Protein AF-A0A9D4ZV16-F1 (afdb_monomer_lite)

Secondary structure (DSSP, 8-state):
-HHHHHHTB-SSS---EEEEEEEESS-GGG---HHHHHHHHHHHHGGG-SS---TTTHHHHHHHTT-EEEEEEEE-S--TTS-EEEEEEEEES--BSSGGGB-TTSSEEEEEEEETTEEEEEEETTEEEEEESSS----------TTHHHHHHHHHH-

Sequence (158 aa):
MGRLAVQLVAGGSGVKSVKVTYASARAPDDLDTRLLRAMITKGLIEPISSVFVNLVNADFTAKQRGLRLTEERVILDGSPENPLEFIQIQIANVETRFAGAISDSGEVTVEGRVKDGVPHLTKVGSFEVDVSLEGSIILCRQVDQPGMIGKVGSILGE

Organism: Pisum sativum (NCBI:txid3888)

Foldseek 3Di:
DLLVLLQFFDPDPHFQEKEKEWEWQDDPVPDDCLQVVLVSLQNNVVVVDPDDDDSVCSVVSCVVSNHDYHYHYHHDNDDPVQTTAKMKMWTPPTHGPDPQQAAPVRTRMWMWDADPNFIFTQDRHNDGDGGTPPDDDDDDDDDDDPCPVVVVVVVVVD

InterPro domains:
  IPR029009 Allosteric substrate binding domain superfamily [G3DSA:3.30.1330.90] (1-134)
  IPR029009 Allosteric substrate binding domain superfamily [SSF143548] (1-131)
  IPR045626 D-3-phosphoglycerate dehydrogenase, ASB domain [PF19304] (1-107)

pLDDT: mean 91.98, std 4.89, range [69.06, 98.38]

Radius of gyration: 16.8 Å; chains: 1; bounding box: 33×42×50 Å

Structure (mmCIF, N/CA/C/O backbone):
data_AF-A0A9D4ZV16-F1
#
_entry.id   AF-A0A9D4ZV16-F1
#
loop_
_atom_site.group_PDB
_atom_site.id
_atom_site.type_symbol
_atom_site.label_atom_id
_atom_site.label_alt_id
_atom_site.label_comp_id
_atom_site.label_asym_id
_atom_site.label_entity_id
_atom_site.label_seq_id
_atom_site.pdbx_PDB_ins_code
_atom_site.Cartn_x
_atom_site.Cartn_y
_atom_site.Cartn_z
_atom_site.occupancy
_atom_site.B_iso_or_equiv
_atom_site.auth_seq_id
_atom_site.auth_comp_id
_atom_site.auth_asym_id
_atom_site.auth_atom_id
_atom_site.pdbx_PDB_model_num
ATOM 1 N N . MET A 1 1 ? 4.559 -0.997 3.075 1.00 92.38 1 MET A N 1
ATOM 2 C CA . MET A 1 1 ? 3.286 -0.822 2.337 1.00 92.38 1 MET A CA 1
ATOM 3 C C . MET A 1 1 ? 2.403 -2.070 2.298 1.00 92.38 1 MET A C 1
ATOM 5 O O . MET A 1 1 ? 1.335 -2.006 2.881 1.00 92.38 1 MET A O 1
ATOM 9 N N . GLY A 1 2 ? 2.809 -3.204 1.701 1.00 94.69 2 GLY A N 1
ATOM 10 C CA . GLY A 1 2 ? 1.939 -4.402 1.620 1.00 94.69 2 GLY A CA 1
ATOM 11 C C . GLY A 1 2 ? 1.365 -4.865 2.971 1.00 94.69 2 GLY A C 1
ATOM 12 O O . GLY A 1 2 ? 0.169 -5.108 3.089 1.00 94.69 2 GLY A O 1
ATOM 13 N N . ARG A 1 3 ? 2.198 -4.862 4.022 1.00 94.12 3 ARG A N 1
ATOM 14 C CA . ARG A 1 3 ? 1.775 -5.165 5.401 1.00 94.12 3 ARG A CA 1
ATOM 15 C C . ARG A 1 3 ? 0.721 -4.194 5.940 1.00 94.12 3 ARG A C 1
ATOM 17 O O . ARG A 1 3 ? -0.236 -4.634 6.563 1.00 94.12 3 ARG A O 1
ATOM 24 N N . LEU A 1 4 ? 0.885 -2.898 5.680 1.00 94.19 4 LEU A N 1
ATOM 25 C CA . LEU A 1 4 ? -0.086 -1.877 6.076 1.00 94.19 4 LEU A CA 1
ATOM 26 C C . LEU A 1 4 ? -1.422 -2.105 5.357 1.00 94.19 4 LEU A C 1
ATOM 28 O O . LEU A 1 4 ? -2.460 -2.169 6.005 1.00 94.19 4 LEU A O 1
ATOM 32 N N . ALA A 1 5 ? -1.384 -2.303 4.036 1.00 95.25 5 ALA A N 1
ATOM 33 C CA . ALA A 1 5 ? -2.581 -2.506 3.222 1.00 95.25 5 ALA A CA 1
ATOM 34 C C . ALA A 1 5 ? -3.426 -3.690 3.726 1.00 95.25 5 ALA A C 1
ATOM 36 O O . ALA A 1 5 ? -4.631 -3.553 3.915 1.00 95.25 5 ALA A O 1
ATOM 37 N N . VAL A 1 6 ? -2.799 -4.839 4.018 1.00 94.06 6 VAL A N 1
ATOM 38 C CA . VAL A 1 6 ? -3.529 -6.019 4.517 1.00 94.06 6 VAL A CA 1
ATOM 39 C C . VAL A 1 6 ? -4.020 -5.856 5.961 1.00 94.06 6 VAL A C 1
ATOM 41 O O . VAL A 1 6 ? -5.042 -6.429 6.326 1.00 94.06 6 VAL A O 1
ATOM 44 N N . GLN A 1 7 ? -3.349 -5.056 6.796 1.00 93.00 7 GLN A N 1
ATOM 45 C CA . GLN A 1 7 ? -3.812 -4.781 8.163 1.00 93.00 7 GLN A CA 1
ATOM 46 C C . GLN A 1 7 ? -5.110 -3.962 8.194 1.00 93.00 7 GLN A C 1
ATOM 48 O O . GLN A 1 7 ? -5.913 -4.149 9.114 1.00 93.00 7 GLN A O 1
ATOM 53 N N . LEU A 1 8 ? -5.337 -3.121 7.180 1.00 94.12 8 LEU A N 1
ATOM 54 C CA . LEU A 1 8 ? -6.565 -2.338 7.003 1.00 94.12 8 LEU A CA 1
ATOM 55 C C . LEU A 1 8 ? -7.767 -3.194 6.582 1.00 94.12 8 LEU A C 1
ATOM 57 O O . LEU A 1 8 ? -8.903 -2.740 6.701 1.00 94.12 8 LEU A O 1
ATOM 61 N N . VAL A 1 9 ? -7.543 -4.422 6.114 1.00 93.38 9 VAL A N 1
ATOM 62 C CA . VAL A 1 9 ? -8.600 -5.354 5.706 1.00 93.38 9 VAL A CA 1
ATOM 63 C C . VAL A 1 9 ? -9.175 -6.085 6.925 1.00 93.38 9 VAL A C 1
ATOM 65 O O . VAL A 1 9 ? -8.442 -6.542 7.807 1.00 93.38 9 VAL A O 1
ATOM 68 N N . ALA A 1 10 ? -10.501 -6.198 6.987 1.00 88.25 10 ALA A N 1
ATOM 69 C CA . ALA A 1 10 ? -11.218 -6.982 7.986 1.00 88.25 10 ALA A CA 1
ATOM 70 C C . ALA A 1 10 ? -11.328 -8.462 7.573 1.00 88.25 10 ALA A C 1
ATOM 72 O O . ALA A 1 10 ? -11.238 -8.824 6.399 1.00 88.25 10 ALA A O 1
ATOM 73 N N . GLY A 1 11 ? -11.463 -9.342 8.569 1.00 69.06 11 GLY A N 1
ATOM 74 C CA . GLY A 1 11 ? -11.505 -10.792 8.375 1.00 69.06 11 GLY A CA 1
ATOM 75 C C . GLY A 1 11 ? -12.836 -11.250 7.783 1.00 69.06 11 GLY A C 1
ATOM 76 O O . GLY A 1 11 ? -13.730 -11.612 8.534 1.00 69.06 11 GLY A O 1
ATOM 77 N N . GLY A 1 12 ? -12.945 -11.230 6.454 1.00 73.06 12 GLY A N 1
ATOM 78 C CA . GLY A 1 12 ? -14.084 -11.752 5.688 1.00 73.06 12 GLY A CA 1
ATOM 79 C C . GLY A 1 12 ? -13.648 -12.803 4.659 1.00 73.06 12 GLY A C 1
ATOM 80 O O . GLY A 1 12 ? -12.916 -13.738 4.979 1.00 73.06 12 GLY A O 1
ATOM 81 N N . SER A 1 13 ? -14.026 -12.616 3.390 1.00 71.25 13 SER A N 1
ATOM 82 C CA . SER A 1 13 ? -13.671 -13.478 2.238 1.00 71.25 13 SER A CA 1
ATOM 83 C C . SER A 1 13 ? -12.166 -13.583 1.928 1.00 71.25 13 SER A C 1
ATOM 85 O O . SER A 1 13 ? -11.752 -14.347 1.047 1.00 71.25 13 SER A O 1
ATOM 87 N N . GLY A 1 14 ? -11.341 -12.823 2.651 1.00 80.69 14 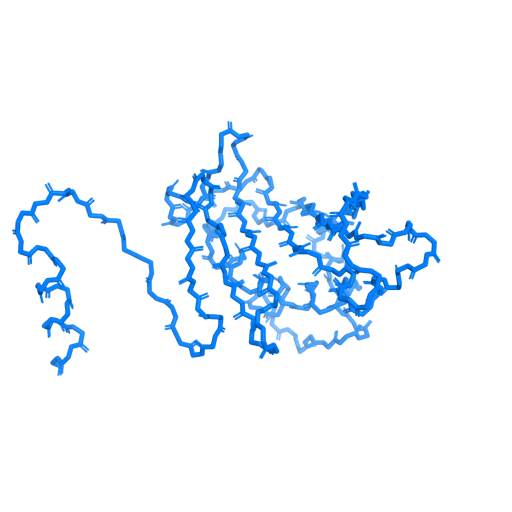GLY A N 1
ATOM 88 C CA . GLY A 1 14 ? -9.907 -12.702 2.439 1.00 80.69 14 GLY A CA 1
ATOM 89 C C . GLY A 1 14 ? -9.556 -11.854 1.216 1.00 80.69 14 GLY A C 1
ATOM 90 O O . GLY A 1 14 ? -10.398 -11.506 0.392 1.00 80.69 14 GLY A O 1
ATOM 91 N N . VAL A 1 15 ? -8.272 -11.524 1.090 1.00 90.75 15 VAL A N 1
ATOM 92 C CA . VAL A 1 15 ? -7.757 -10.729 -0.028 1.00 90.75 15 VAL A CA 1
ATOM 93 C C . VAL A 1 15 ? -7.653 -11.597 -1.283 1.00 90.75 15 VAL A C 1
ATOM 95 O O . VAL A 1 15 ? -6.903 -12.574 -1.302 1.00 90.75 15 VAL A O 1
ATOM 98 N N . LYS A 1 16 ? -8.392 -11.238 -2.340 1.00 92.00 16 LYS A N 1
ATOM 99 C CA . LYS A 1 16 ? -8.402 -11.969 -3.623 1.00 92.00 16 LYS A CA 1
ATOM 100 C C . LYS A 1 16 ? -7.785 -11.194 -4.777 1.00 92.00 16 LYS A C 1
ATOM 102 O O . LYS A 1 16 ? -7.111 -11.797 -5.606 1.00 92.00 16 LYS A O 1
ATOM 107 N N . SER A 1 17 ? -7.993 -9.882 -4.825 1.00 94.44 17 SER A N 1
ATOM 108 C CA . SER A 1 17 ? -7.496 -9.027 -5.901 1.00 94.44 17 SER A CA 1
ATOM 109 C C . SER A 1 17 ? -6.717 -7.861 -5.320 1.00 94.44 17 SER A C 1
ATOM 111 O O . SER A 1 17 ? -7.248 -7.107 -4.505 1.00 94.44 17 SER A O 1
ATOM 113 N N . VAL A 1 18 ? -5.465 -7.731 -5.749 1.00 97.19 18 VAL A N 1
ATOM 114 C CA . VAL A 1 18 ? -4.605 -6.598 -5.416 1.00 97.19 18 VAL A CA 1
ATOM 115 C C . VAL A 1 18 ? -4.075 -6.004 -6.710 1.00 97.19 18 VAL A C 1
ATOM 117 O O . VAL A 1 18 ? -3.502 -6.725 -7.532 1.00 97.19 18 VAL A O 1
ATOM 120 N N . LYS A 1 19 ? -4.247 -4.696 -6.880 1.00 98.12 19 LYS A N 1
ATOM 121 C CA . LYS A 1 19 ? -3.586 -3.928 -7.931 1.00 98.12 19 LYS A CA 1
ATOM 122 C C . LYS A 1 19 ? -2.441 -3.136 -7.314 1.00 98.12 19 LYS A C 1
ATOM 124 O O . LYS A 1 19 ? -2.610 -2.514 -6.266 1.00 98.12 19 LYS A O 1
ATOM 129 N N . VAL A 1 20 ? -1.280 -3.192 -7.950 1.00 98.19 20 VAL A N 1
ATOM 130 C CA . VAL A 1 20 ? -0.117 -2.386 -7.593 1.00 98.19 20 VAL A CA 1
ATOM 131 C C . VAL A 1 20 ? 0.189 -1.462 -8.756 1.00 98.19 20 VAL A C 1
ATOM 133 O O . VAL A 1 20 ? 0.473 -1.938 -9.852 1.00 98.19 20 VAL A O 1
ATOM 136 N N . THR A 1 21 ? 0.148 -0.160 -8.512 1.00 97.69 21 THR A N 1
ATOM 137 C CA . THR A 1 21 ? 0.487 0.853 -9.507 1.00 97.69 21 THR A CA 1
ATOM 138 C C . THR A 1 21 ? 1.853 1.437 -9.173 1.00 97.69 21 THR A C 1
ATOM 140 O O . THR A 1 21 ? 2.081 1.894 -8.053 1.00 97.69 21 THR A O 1
ATOM 143 N N . TYR A 1 22 ? 2.762 1.411 -10.141 1.00 97.06 22 TYR A N 1
ATOM 144 C CA . TYR A 1 22 ? 4.068 2.058 -10.076 1.00 97.06 22 TYR A CA 1
ATOM 145 C C . TYR A 1 22 ? 4.021 3.302 -10.952 1.00 97.06 22 TYR A C 1
ATOM 147 O O . TYR A 1 22 ? 3.902 3.185 -12.174 1.00 97.06 22 TYR A O 1
ATOM 155 N N . ALA A 1 23 ? 4.102 4.476 -10.340 1.00 96.06 23 ALA A N 1
ATOM 156 C CA . ALA A 1 23 ? 4.191 5.727 -11.072 1.00 96.06 23 ALA A CA 1
ATOM 157 C C . ALA A 1 23 ? 5.653 6.142 -11.191 1.00 96.06 23 ALA A C 1
ATOM 159 O O . ALA A 1 23 ? 6.369 6.202 -10.186 1.00 96.06 23 ALA A O 1
ATOM 160 N N . SER A 1 24 ? 6.113 6.364 -12.419 1.00 95.44 24 SER A N 1
ATOM 161 C CA . SER A 1 24 ? 7.532 6.548 -12.682 1.00 95.44 24 SER A CA 1
ATOM 162 C C . SER A 1 24 ? 7.833 7.468 -13.858 1.00 95.44 24 SER A C 1
ATOM 164 O O . SER A 1 24 ? 7.114 7.468 -14.848 1.00 95.44 24 SER A O 1
ATOM 166 N N . ALA A 1 25 ? 8.955 8.182 -13.781 1.00 93.75 25 ALA A N 1
ATOM 167 C CA . ALA A 1 25 ? 9.546 8.925 -14.891 1.00 93.75 25 ALA A CA 1
ATOM 168 C C . ALA A 1 25 ? 10.224 8.037 -15.951 1.00 93.75 25 ALA A C 1
ATOM 170 O O . ALA A 1 25 ? 10.638 8.528 -17.001 1.00 93.75 25 ALA A O 1
ATOM 171 N N . ARG A 1 26 ? 10.373 6.729 -15.694 1.00 91.44 26 ARG A N 1
ATOM 172 C CA . ARG A 1 26 ? 10.921 5.769 -16.661 1.00 91.44 26 ARG A CA 1
ATOM 173 C C . ARG A 1 26 ? 9.822 5.037 -17.411 1.00 91.44 26 ARG A C 1
ATOM 175 O O . ARG A 1 26 ? 8.755 4.743 -16.873 1.00 91.44 26 ARG A O 1
ATOM 182 N N . ALA A 1 27 ? 10.132 4.684 -18.655 1.00 86.06 27 ALA A N 1
ATOM 183 C CA . ALA A 1 27 ? 9.286 3.806 -19.443 1.00 86.06 27 ALA A CA 1
ATOM 184 C C . ALA A 1 27 ? 9.166 2.415 -18.776 1.00 86.06 27 ALA A C 1
ATOM 186 O O . ALA A 1 27 ? 10.102 1.975 -18.104 1.00 86.06 27 ALA A O 1
ATOM 187 N N . PRO A 1 28 ? 8.055 1.686 -18.995 1.00 83.12 28 PRO A N 1
ATOM 188 C CA . PRO A 1 28 ? 7.823 0.358 -18.423 1.00 83.12 28 PRO A CA 1
ATOM 189 C C . PRO A 1 28 ? 8.964 -0.647 -18.620 1.00 83.12 28 PRO A C 1
ATOM 191 O O . PRO A 1 28 ? 9.211 -1.452 -17.725 1.00 83.12 28 PRO A O 1
ATOM 194 N N . ASP A 1 29 ? 9.655 -0.587 -19.761 1.00 85.62 29 ASP A N 1
ATOM 195 C CA . ASP A 1 29 ? 10.743 -1.509 -20.110 1.00 85.62 29 ASP A CA 1
ATOM 196 C C . ASP A 1 29 ? 12.088 -1.145 -19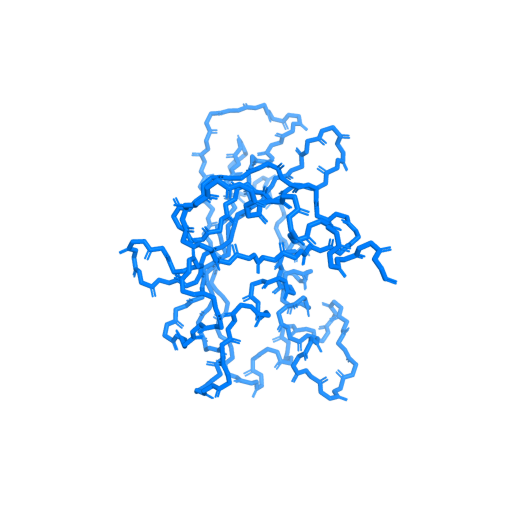.451 1.00 85.62 29 ASP A C 1
ATOM 198 O O . ASP A 1 29 ? 13.003 -1.965 -19.431 1.00 85.62 29 ASP A O 1
ATOM 202 N N . ASP A 1 30 ? 12.202 0.057 -18.876 1.00 86.75 30 ASP A N 1
ATOM 203 C CA . ASP A 1 30 ? 13.416 0.590 -18.232 1.00 86.75 30 ASP A CA 1
ATOM 204 C C . ASP A 1 30 ? 13.310 0.633 -16.689 1.00 86.75 30 ASP A C 1
ATOM 206 O O . ASP A 1 30 ? 14.197 1.117 -15.978 1.00 86.75 30 ASP A O 1
ATOM 210 N N . LEU A 1 31 ? 12.212 0.103 -16.135 1.00 86.44 31 LEU A N 1
ATOM 211 C CA . LEU A 1 31 ? 11.988 -0.001 -14.694 1.00 86.44 31 LEU A CA 1
ATOM 212 C C . LEU A 1 31 ? 11.766 -1.457 -14.271 1.00 86.44 31 LEU A C 1
ATOM 214 O O . LEU A 1 31 ? 10.660 -2.003 -14.355 1.00 86.44 31 LEU A O 1
ATOM 218 N N . ASP A 1 32 ? 12.812 -2.078 -13.724 1.00 90.88 32 ASP A N 1
ATOM 219 C CA . ASP A 1 32 ? 12.688 -3.406 -13.128 1.00 90.88 32 ASP A CA 1
ATOM 220 C C . ASP A 1 32 ? 11.903 -3.350 -11.809 1.00 90.88 32 ASP A C 1
ATOM 222 O O . ASP A 1 32 ? 12.388 -2.934 -10.757 1.00 90.88 32 ASP A O 1
ATOM 226 N N . THR A 1 33 ? 10.660 -3.816 -11.876 1.00 92.62 33 THR A N 1
ATOM 227 C CA . THR A 1 33 ? 9.699 -3.829 -10.763 1.00 92.62 33 THR A CA 1
ATOM 228 C C . THR A 1 33 ? 9.651 -5.176 -10.041 1.00 92.62 33 THR A C 1
ATOM 230 O O . THR A 1 33 ? 8.950 -5.304 -9.038 1.00 92.62 33 THR A O 1
ATOM 233 N N . ARG A 1 34 ? 10.425 -6.186 -10.471 1.00 92.25 34 ARG A N 1
ATOM 234 C CA . ARG A 1 34 ? 10.335 -7.560 -9.937 1.00 92.25 34 ARG A CA 1
ATOM 235 C C . ARG A 1 34 ? 10.618 -7.633 -8.440 1.00 92.25 34 ARG A C 1
ATOM 237 O O . ARG A 1 34 ? 9.901 -8.318 -7.711 1.00 92.25 34 ARG A O 1
ATOM 244 N N . LEU A 1 35 ? 11.630 -6.904 -7.966 1.00 93.19 35 LEU A N 1
ATOM 245 C CA . LEU A 1 35 ? 11.951 -6.858 -6.538 1.00 93.19 35 LEU A CA 1
ATOM 246 C C . LEU A 1 35 ? 10.857 -6.137 -5.738 1.00 93.19 35 LEU A C 1
ATOM 248 O O . LEU A 1 35 ? 10.466 -6.610 -4.670 1.00 93.19 35 LEU A O 1
ATOM 252 N N . LEU A 1 36 ? 10.315 -5.036 -6.271 1.00 94.12 36 LEU A N 1
ATOM 253 C CA . LEU A 1 36 ? 9.210 -4.304 -5.645 1.00 94.12 36 LEU A CA 1
ATOM 254 C C . LEU A 1 36 ? 7.966 -5.192 -5.528 1.00 94.12 36 LEU A C 1
ATOM 256 O O . LEU A 1 36 ? 7.373 -5.286 -4.453 1.00 94.12 36 LEU A O 1
ATOM 260 N N . ARG A 1 37 ? 7.615 -5.904 -6.604 1.00 94.69 37 ARG A N 1
ATOM 261 C CA . ARG A 1 37 ? 6.531 -6.891 -6.639 1.00 94.69 37 ARG A CA 1
ATOM 262 C C . ARG A 1 37 ? 6.719 -7.969 -5.572 1.00 94.69 37 ARG A C 1
ATOM 264 O O . ARG A 1 37 ? 5.790 -8.230 -4.805 1.00 94.69 37 ARG A O 1
ATOM 271 N N . ALA A 1 38 ? 7.910 -8.564 -5.480 1.00 94.62 38 ALA A N 1
ATOM 272 C CA . ALA A 1 38 ? 8.205 -9.611 -4.500 1.00 94.62 38 ALA A CA 1
ATOM 273 C C . ALA A 1 38 ? 8.096 -9.099 -3.051 1.00 94.62 38 ALA A C 1
ATOM 275 O O . ALA A 1 38 ? 7.492 -9.757 -2.201 1.00 94.62 38 ALA A O 1
ATOM 276 N N . MET A 1 39 ? 8.615 -7.898 -2.771 1.00 95.62 39 MET A N 1
ATOM 277 C CA . MET A 1 39 ? 8.545 -7.265 -1.448 1.00 95.62 39 MET A CA 1
ATOM 278 C C . MET A 1 39 ? 7.106 -6.916 -1.045 1.00 95.62 39 MET A C 1
ATOM 280 O O . MET A 1 39 ? 6.702 -7.162 0.095 1.00 95.62 39 MET A O 1
ATOM 284 N N . ILE A 1 40 ? 6.312 -6.376 -1.976 1.00 96.75 40 ILE A N 1
ATOM 285 C CA . ILE A 1 40 ? 4.894 -6.073 -1.744 1.00 96.75 40 ILE A CA 1
ATOM 286 C C . ILE A 1 40 ? 4.119 -7.362 -1.482 1.00 96.75 40 ILE A C 1
ATOM 288 O O . ILE A 1 40 ? 3.394 -7.443 -0.490 1.00 96.75 40 ILE A O 1
ATOM 292 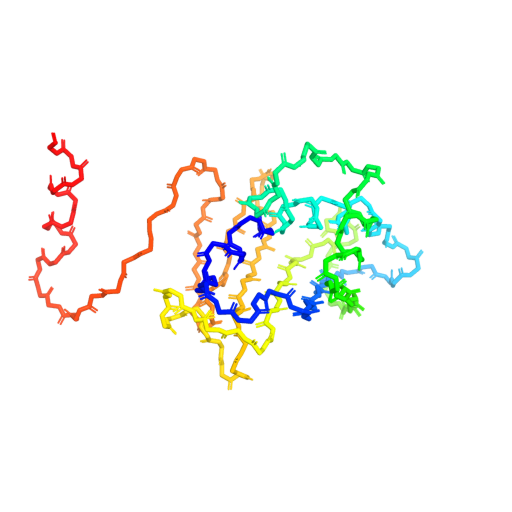N N . THR A 1 41 ? 4.330 -8.388 -2.308 1.00 96.25 41 THR A N 1
ATOM 293 C CA . THR A 1 41 ? 3.668 -9.690 -2.165 1.00 96.25 41 THR A CA 1
ATOM 294 C C . THR A 1 41 ? 4.025 -10.351 -0.838 1.00 96.25 41 THR A C 1
ATOM 296 O O . THR A 1 41 ? 3.127 -10.778 -0.113 1.00 96.25 41 THR A O 1
ATOM 299 N N . LYS A 1 42 ? 5.308 -10.356 -0.446 1.00 96.38 42 LYS A N 1
ATOM 300 C CA . LYS A 1 42 ? 5.728 -10.812 0.888 1.00 96.38 42 LYS A CA 1
ATOM 301 C C . LYS A 1 42 ? 4.977 -10.055 1.981 1.00 96.38 42 LYS A C 1
ATOM 303 O O . LYS A 1 42 ? 4.398 -10.687 2.856 1.00 96.38 42 LYS A O 1
ATOM 308 N N . GLY A 1 43 ? 4.942 -8.723 1.910 1.00 95.56 43 GLY A N 1
ATOM 309 C CA . GLY A 1 43 ? 4.267 -7.890 2.906 1.00 95.56 43 GLY A CA 1
ATOM 310 C C . GLY A 1 43 ? 2.759 -8.139 3.013 1.00 95.56 43 GLY A C 1
ATOM 311 O O . GLY A 1 43 ? 2.213 -8.020 4.104 1.00 95.56 43 GLY A O 1
ATOM 312 N N . LEU A 1 44 ? 2.091 -8.494 1.913 1.00 95.31 44 LEU A N 1
ATOM 313 C CA . LEU A 1 44 ? 0.666 -8.842 1.902 1.00 95.31 44 LEU A CA 1
ATOM 314 C C . LEU A 1 44 ? 0.400 -10.225 2.514 1.00 95.31 44 LEU A C 1
ATOM 316 O O . LEU A 1 44 ? -0.598 -10.408 3.207 1.00 95.31 44 LEU A O 1
ATOM 320 N N . ILE A 1 45 ? 1.272 -11.202 2.247 1.00 94.00 45 ILE A N 1
ATOM 321 C CA . ILE A 1 45 ? 1.041 -12.610 2.602 1.00 94.00 45 ILE A CA 1
ATOM 322 C C . ILE A 1 45 ? 1.592 -12.973 3.981 1.00 94.00 45 ILE A C 1
ATOM 324 O O . ILE A 1 45 ? 0.944 -13.719 4.710 1.00 94.00 45 ILE A O 1
ATOM 328 N N . GLU A 1 46 ? 2.764 -12.463 4.355 1.00 94.38 46 GLU A N 1
ATOM 329 C CA . GLU A 1 46 ? 3.441 -12.799 5.613 1.00 94.38 46 GLU A CA 1
ATOM 330 C C . GLU A 1 46 ? 2.551 -12.600 6.856 1.00 94.38 46 GLU A C 1
ATOM 332 O O . GLU A 1 46 ? 2.458 -13.539 7.644 1.00 94.38 46 GLU A O 1
ATOM 337 N N . PRO A 1 47 ? 1.805 -11.484 7.025 1.00 90.62 47 PRO A N 1
ATOM 338 C CA . PRO A 1 47 ? 0.982 -11.265 8.221 1.00 90.62 47 PRO A CA 1
ATOM 339 C C . PRO A 1 47 ? -0.209 -12.219 8.356 1.00 90.62 47 PRO A C 1
ATOM 341 O O . PRO A 1 47 ? -0.785 -12.336 9.433 1.00 90.62 47 PRO A O 1
ATOM 344 N N . ILE A 1 48 ? -0.610 -12.858 7.257 1.00 86.31 48 ILE A N 1
ATOM 345 C CA . ILE A 1 48 ? -1.755 -13.772 7.204 1.00 86.31 48 ILE A CA 1
ATOM 346 C C . ILE A 1 48 ? -1.314 -15.226 7.002 1.00 86.31 48 ILE A C 1
ATOM 348 O O . ILE A 1 48 ? -2.159 -16.111 6.840 1.00 86.31 48 ILE A O 1
ATOM 352 N N . SER A 1 49 ? -0.004 -15.490 6.972 1.00 87.56 49 SER A N 1
ATOM 353 C CA . SER A 1 49 ? 0.571 -16.807 6.716 1.00 87.56 49 SER A CA 1
ATOM 354 C C . SER A 1 49 ? 1.045 -17.493 7.992 1.00 87.56 49 SER A C 1
ATOM 356 O O . SER A 1 49 ? 1.700 -16.886 8.827 1.00 87.56 49 SER A O 1
ATOM 358 N N . SER A 1 50 ? 0.749 -18.789 8.115 1.00 87.19 50 SER A N 1
ATOM 359 C CA . SER A 1 50 ? 1.314 -19.669 9.147 1.00 87.19 50 SER A CA 1
ATOM 360 C C . SER A 1 50 ? 2.677 -20.248 8.753 1.00 87.19 50 SER A C 1
ATOM 362 O O . SER A 1 50 ? 3.389 -20.785 9.595 1.00 87.19 50 SER A O 1
ATOM 364 N N . VAL A 1 51 ? 3.039 -20.156 7.472 1.00 89.69 51 VAL A N 1
ATOM 365 C CA . VAL A 1 51 ? 4.331 -20.593 6.932 1.00 89.69 51 VAL A CA 1
ATOM 366 C C . VAL A 1 51 ? 5.234 -19.379 6.774 1.00 89.69 51 VAL A C 1
ATOM 368 O O . VAL A 1 51 ? 4.759 -18.302 6.405 1.00 89.69 51 VAL A O 1
ATOM 371 N N . PHE A 1 52 ? 6.534 -19.569 6.992 1.00 92.62 52 PHE A N 1
ATOM 372 C CA . PHE A 1 52 ? 7.540 -18.545 6.740 1.00 92.62 52 PHE A CA 1
ATOM 373 C C . PHE A 1 52 ? 7.553 -18.117 5.262 1.00 92.62 52 PHE A C 1
ATOM 375 O O . PHE A 1 52 ? 7.746 -18.938 4.359 1.00 92.62 52 PHE A O 1
ATOM 382 N N . VAL A 1 53 ? 7.358 -16.819 5.022 1.00 94.62 53 VAL A N 1
ATOM 383 C CA . VAL A 1 53 ? 7.314 -16.226 3.681 1.00 94.62 53 VAL A CA 1
ATOM 384 C C . VAL A 1 53 ? 8.609 -15.464 3.415 1.00 94.62 53 VAL A C 1
ATOM 386 O O . VAL A 1 53 ? 9.032 -14.628 4.206 1.00 94.62 53 VAL A O 1
ATOM 389 N N . ASN A 1 54 ? 9.227 -15.716 2.269 1.00 94.00 54 ASN A N 1
ATOM 390 C CA . ASN A 1 54 ? 10.412 -15.033 1.765 1.00 94.00 54 ASN A CA 1
ATOM 391 C C . ASN A 1 54 ? 10.185 -14.573 0.314 1.00 94.00 54 ASN A C 1
ATOM 393 O O . ASN A 1 54 ? 9.136 -14.822 -0.275 1.00 94.00 54 ASN A O 1
ATOM 397 N N . LEU A 1 55 ? 11.169 -13.894 -0.279 1.00 94.06 55 LEU A N 1
ATOM 398 C CA . LEU A 1 55 ? 11.037 -13.332 -1.632 1.00 94.06 55 LEU A CA 1
ATOM 399 C C . LEU A 1 55 ? 10.909 -14.390 -2.736 1.00 94.06 55 LEU A C 1
ATOM 401 O O . LEU A 1 55 ? 10.416 -14.079 -3.813 1.00 94.06 55 LEU A O 1
ATOM 405 N N . VAL A 1 56 ? 11.325 -15.630 -2.469 1.00 92.31 56 VAL A N 1
ATOM 406 C CA . VAL A 1 56 ? 11.271 -16.737 -3.432 1.00 92.31 56 VAL A CA 1
ATOM 407 C C . VAL A 1 56 ? 9.898 -17.410 -3.409 1.00 92.31 56 VAL A C 1
ATOM 409 O O . VAL A 1 56 ? 9.335 -17.704 -4.461 1.00 92.31 56 VAL A O 1
ATOM 412 N N . ASN A 1 57 ? 9.331 -17.644 -2.220 1.00 93.25 57 ASN A N 1
ATOM 413 C CA . ASN A 1 57 ? 8.061 -18.358 -2.068 1.00 93.25 57 ASN A CA 1
ATOM 414 C C . ASN A 1 57 ? 6.828 -17.440 -1.946 1.00 93.25 57 ASN A C 1
ATOM 416 O O . ASN A 1 57 ? 5.710 -17.960 -1.958 1.00 93.25 57 ASN A O 1
ATOM 420 N N . ALA A 1 58 ? 6.990 -16.114 -1.846 1.00 93.12 58 ALA A N 1
ATOM 421 C CA . ALA A 1 58 ? 5.878 -15.172 -1.682 1.00 93.12 58 ALA A CA 1
ATOM 422 C C . ALA A 1 58 ? 4.835 -15.294 -2.801 1.00 93.12 58 ALA A C 1
ATOM 424 O O . ALA A 1 58 ? 3.656 -15.504 -2.515 1.00 93.12 58 ALA A O 1
ATOM 425 N N . ASP A 1 59 ? 5.266 -15.247 -4.064 1.00 92.31 59 ASP A N 1
ATOM 426 C CA . ASP A 1 59 ? 4.373 -15.343 -5.227 1.00 92.31 59 ASP A CA 1
ATOM 427 C C . ASP A 1 59 ? 3.654 -16.695 -5.294 1.00 92.31 59 ASP A C 1
ATOM 429 O O . ASP A 1 59 ? 2.462 -16.767 -5.603 1.00 92.31 59 ASP A O 1
ATOM 433 N N . PHE A 1 60 ? 4.361 -17.779 -4.975 1.00 92.56 60 PHE A N 1
ATOM 434 C CA . PHE A 1 60 ? 3.774 -19.115 -4.925 1.00 92.56 60 PHE A CA 1
ATOM 435 C C . PHE A 1 60 ? 2.716 -19.220 -3.817 1.00 92.56 60 PHE A C 1
ATOM 437 O O . PHE A 1 60 ?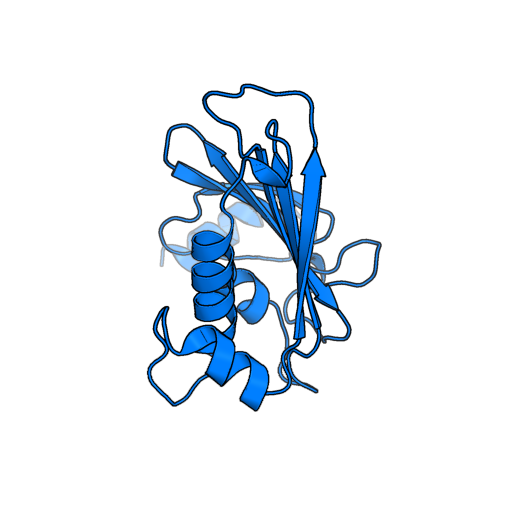 1.600 -19.681 -4.061 1.00 92.56 60 PHE A O 1
ATOM 444 N N . THR A 1 61 ? 3.032 -18.718 -2.623 1.00 93.31 61 THR A N 1
ATOM 445 C CA . THR A 1 61 ? 2.128 -18.726 -1.463 1.00 93.31 61 THR A CA 1
ATOM 446 C C . THR A 1 61 ? 0.897 -17.849 -1.709 1.00 93.31 61 THR A C 1
ATOM 448 O O . THR A 1 61 ? -0.219 -18.233 -1.357 1.00 93.31 61 THR A O 1
ATOM 451 N N . ALA A 1 62 ? 1.073 -16.698 -2.367 1.00 92.69 62 ALA A N 1
ATOM 452 C CA . ALA A 1 62 ? -0.022 -15.827 -2.787 1.00 92.69 62 ALA A CA 1
ATOM 453 C C . ALA A 1 62 ? -0.985 -16.557 -3.735 1.00 92.69 62 ALA A C 1
ATOM 455 O O . ALA A 1 62 ? -2.195 -16.587 -3.492 1.00 92.69 62 ALA A O 1
ATOM 456 N N . LYS A 1 63 ? -0.446 -17.225 -4.764 1.00 92.31 63 LYS A N 1
ATOM 457 C CA . LYS A 1 63 ? -1.233 -18.008 -5.729 1.00 92.31 63 LYS A CA 1
ATOM 458 C C . LYS A 1 63 ? -1.987 -19.160 -5.065 1.00 92.31 63 LYS A C 1
ATOM 460 O O . LYS A 1 63 ? -3.171 -19.331 -5.345 1.00 92.31 63 LYS A O 1
ATOM 465 N N . GLN A 1 64 ? -1.356 -19.901 -4.150 1.00 91.75 64 GLN A N 1
ATOM 466 C CA . GLN A 1 64 ? -2.021 -20.978 -3.399 1.00 91.75 64 GLN A CA 1
ATOM 467 C C . GLN A 1 64 ? -3.219 -20.486 -2.574 1.00 91.75 64 GLN A C 1
ATOM 469 O O . GLN A 1 64 ? -4.176 -21.226 -2.368 1.00 91.75 64 GLN A O 1
ATOM 474 N N . ARG A 1 65 ? -3.195 -19.225 -2.132 1.00 88.62 65 ARG A N 1
ATOM 475 C CA . ARG A 1 65 ? -4.293 -18.586 -1.383 1.00 88.62 65 ARG A CA 1
ATOM 476 C C . ARG A 1 65 ? -5.354 -17.945 -2.284 1.00 88.62 65 ARG A C 1
ATOM 478 O O . ARG A 1 65 ? -6.335 -17.376 -1.793 1.00 88.62 65 ARG A O 1
ATOM 485 N N . GLY A 1 66 ? -5.175 -18.047 -3.600 1.00 90.44 66 GLY A N 1
ATOM 486 C CA . GLY A 1 66 ? -6.042 -17.429 -4.593 1.00 90.44 66 GLY A CA 1
ATOM 487 C C . GLY A 1 66 ? -5.905 -15.907 -4.654 1.00 90.44 66 GLY A C 1
ATOM 488 O O . GLY A 1 66 ? -6.848 -15.252 -5.092 1.00 90.44 66 GLY A O 1
ATOM 489 N N . LEU A 1 67 ? -4.776 -15.344 -4.204 1.00 92.94 67 LEU A N 1
ATOM 490 C CA . LEU A 1 67 ? -4.476 -13.926 -4.385 1.00 92.94 67 LEU A CA 1
ATOM 491 C C . LEU A 1 67 ? -3.966 -13.700 -5.810 1.00 92.94 67 LEU A C 1
ATOM 493 O O . LEU A 1 67 ? -2.964 -14.281 -6.235 1.00 92.94 67 LEU A O 1
ATOM 497 N N . ARG A 1 68 ? -4.654 -12.826 -6.542 1.00 94.44 68 ARG A N 1
ATOM 498 C CA . ARG A 1 68 ? -4.238 -12.325 -7.848 1.00 94.44 68 ARG A CA 1
ATOM 499 C C . ARG A 1 68 ? -3.646 -10.932 -7.677 1.00 94.44 68 ARG A C 1
ATOM 501 O O . ARG A 1 68 ? -4.353 -10.002 -7.297 1.00 94.44 68 ARG A O 1
ATOM 508 N N . LEU A 1 69 ? -2.356 -10.811 -7.976 1.00 95.81 69 LEU A N 1
ATOM 509 C CA . LEU A 1 69 ? -1.645 -9.538 -7.990 1.00 95.81 69 LEU A CA 1
ATOM 510 C C . LEU A 1 69 ? -1.472 -9.060 -9.434 1.00 95.81 69 LEU A C 1
ATOM 512 O O . LEU A 1 69 ? -0.845 -9.753 -10.243 1.00 95.81 69 LEU A O 1
ATOM 516 N N . THR A 1 70 ? -2.031 -7.891 -9.728 1.00 96.75 70 THR A N 1
ATOM 517 C CA . THR A 1 70 ? -1.930 -7.212 -11.026 1.00 96.75 70 THR A CA 1
ATOM 518 C C . THR A 1 70 ? -1.041 -5.988 -10.871 1.00 96.75 70 THR A C 1
ATOM 520 O O . THR A 1 70 ? -1.134 -5.288 -9.866 1.00 96.75 70 THR A O 1
ATOM 523 N N . GLU A 1 71 ? -0.182 -5.738 -11.853 1.00 95.75 71 GLU A N 1
ATOM 524 C CA . GLU A 1 71 ? 0.701 -4.574 -11.870 1.00 95.75 71 GLU A CA 1
ATOM 525 C C . GLU A 1 71 ? 0.260 -3.605 -12.961 1.00 95.75 71 GLU A C 1
ATOM 527 O O . GLU A 1 71 ? -0.082 -4.015 -14.071 1.00 95.75 71 GLU A O 1
ATOM 532 N N . GLU A 1 72 ? 0.307 -2.324 -12.639 1.00 95.56 72 GLU A N 1
ATOM 533 C CA . GLU A 1 72 ? 0.076 -1.209 -13.542 1.00 95.56 72 GLU A CA 1
ATOM 534 C C . GLU A 1 72 ? 1.302 -0.295 -13.475 1.00 95.56 72 GLU A C 1
ATOM 536 O O . GLU A 1 72 ? 1.841 -0.038 -12.399 1.00 95.56 72 GLU A O 1
ATOM 541 N N . ARG A 1 73 ? 1.780 0.170 -14.628 1.00 94.81 73 ARG A N 1
ATOM 542 C CA . ARG A 1 73 ? 2.905 1.106 -14.712 1.00 94.81 73 ARG A CA 1
ATOM 543 C C . ARG A 1 73 ? 2.403 2.371 -15.380 1.00 94.81 73 ARG A C 1
ATOM 545 O O . ARG A 1 73 ? 1.875 2.303 -16.487 1.00 94.81 73 ARG A O 1
ATOM 552 N N . VAL A 1 74 ? 2.555 3.494 -14.694 1.00 94.94 74 VAL A N 1
ATOM 553 C CA . VAL A 1 74 ? 2.118 4.812 -15.155 1.00 94.94 74 VAL A CA 1
ATOM 554 C C . VAL A 1 74 ? 3.356 5.663 -15.368 1.00 94.94 74 VAL A C 1
ATOM 556 O O . VAL A 1 74 ? 4.178 5.792 -14.463 1.00 94.94 74 VAL A O 1
ATOM 559 N N . ILE A 1 75 ? 3.488 6.223 -16.568 1.00 93.75 75 ILE A N 1
ATOM 560 C CA . ILE A 1 75 ? 4.573 7.149 -16.889 1.00 93.75 75 ILE A CA 1
ATOM 561 C C . ILE A 1 75 ? 4.149 8.546 -16.437 1.00 93.75 75 ILE A C 1
ATOM 563 O O . ILE A 1 75 ? 3.053 8.991 -16.779 1.00 93.75 75 ILE A O 1
ATOM 567 N N . LEU A 1 76 ? 5.009 9.217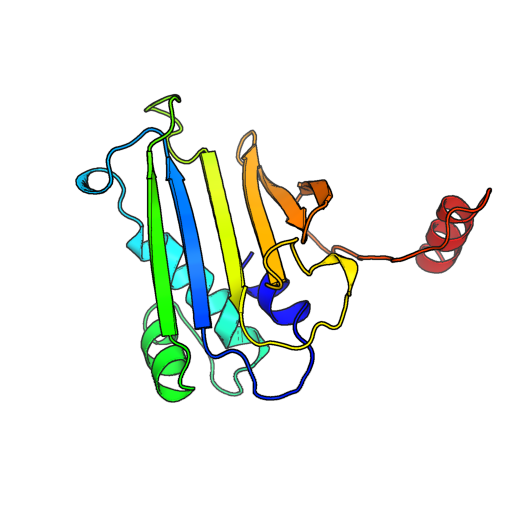 -15.679 1.00 92.69 76 LEU A N 1
ATOM 568 C CA . LEU A 1 76 ? 4.850 10.605 -15.255 1.00 92.69 76 LEU A CA 1
ATOM 569 C C . LEU A 1 76 ? 6.026 11.447 -15.747 1.00 92.69 76 LEU A C 1
ATOM 571 O O . LEU A 1 76 ? 7.105 10.924 -16.016 1.00 92.69 76 LEU A O 1
ATOM 575 N N . ASP A 1 77 ? 5.831 12.759 -15.812 1.00 88.06 77 ASP A N 1
ATOM 576 C CA . ASP A 1 77 ? 6.947 13.688 -15.961 1.00 88.06 77 ASP A CA 1
ATOM 577 C C . ASP A 1 77 ? 7.723 13.741 -14.636 1.00 88.06 77 ASP A C 1
ATOM 579 O O . ASP A 1 77 ? 7.135 13.951 -13.575 1.00 88.06 77 ASP A O 1
ATOM 583 N N . GLY A 1 78 ? 9.041 13.539 -14.676 1.00 84.19 78 GLY A N 1
ATOM 584 C CA . GLY A 1 78 ? 9.867 13.495 -13.468 1.00 84.19 78 GLY A CA 1
ATOM 585 C C . GLY A 1 78 ? 11.355 13.319 -13.764 1.00 84.19 78 GLY A C 1
ATOM 586 O O . GLY A 1 78 ? 11.792 13.394 -14.914 1.00 84.19 78 GLY A O 1
ATOM 587 N N . SER A 1 79 ? 12.152 13.099 -12.716 1.00 84.69 79 SER A N 1
ATOM 588 C CA . SER A 1 79 ? 13.604 12.936 -12.850 1.00 84.69 79 SER A CA 1
ATOM 589 C C . SER A 1 79 ? 13.982 11.483 -13.169 1.00 84.69 79 SER A C 1
ATOM 591 O O . SER A 1 79 ? 13.669 10.591 -12.381 1.00 84.69 79 SER A O 1
ATOM 593 N N . PRO A 1 80 ? 14.743 11.208 -14.246 1.00 80.12 80 PRO A N 1
ATOM 594 C CA . PRO A 1 80 ? 15.255 9.861 -14.520 1.00 80.12 80 PRO A CA 1
ATOM 595 C C . PRO A 1 80 ? 16.211 9.314 -13.442 1.00 80.12 80 PRO A C 1
ATOM 597 O O . PRO A 1 80 ? 16.410 8.094 -13.361 1.00 80.12 80 PRO A O 1
ATOM 600 N N . GLU A 1 81 ? 16.811 10.200 -12.636 1.00 84.50 81 GLU A N 1
ATOM 601 C CA . GLU A 1 81 ? 17.733 9.854 -11.544 1.00 84.50 81 GLU A CA 1
ATOM 602 C C . GLU A 1 81 ? 16.995 9.280 -10.330 1.00 84.50 81 GLU A C 1
ATOM 604 O O . GLU A 1 81 ? 17.468 8.325 -9.719 1.00 84.50 81 GLU A O 1
ATOM 609 N N . ASN A 1 82 ? 15.802 9.806 -10.035 1.00 86.25 82 ASN A N 1
ATOM 610 C CA . ASN A 1 82 ? 14.896 9.306 -9.002 1.00 86.25 82 ASN A CA 1
ATOM 611 C C . ASN A 1 82 ? 13.560 8.950 -9.655 1.00 86.25 82 ASN A C 1
ATOM 613 O O . ASN A 1 82 ? 12.575 9.660 -9.485 1.00 86.25 82 ASN A O 1
ATOM 617 N N . PRO A 1 83 ? 13.529 7.868 -10.448 1.00 90.00 83 PRO A N 1
ATOM 618 C CA . PRO A 1 83 ? 12.460 7.663 -11.404 1.00 90.00 83 PRO A CA 1
ATOM 619 C C . PRO A 1 83 ? 11.159 7.211 -10.761 1.00 90.00 83 PRO A C 1
ATOM 621 O O . PRO A 1 83 ? 10.149 7.240 -11.441 1.00 90.00 83 PRO A O 1
ATOM 624 N N . LEU A 1 84 ? 11.156 6.704 -9.528 1.00 92.62 84 LEU A N 1
ATOM 625 C CA . LEU A 1 84 ? 9.956 6.166 -8.890 1.00 92.62 84 LEU A CA 1
ATOM 626 C C . LEU A 1 84 ? 9.289 7.257 -8.046 1.00 92.62 84 LEU A C 1
ATOM 628 O O . LEU A 1 84 ? 9.769 7.567 -6.959 1.00 92.62 84 LEU A O 1
ATOM 632 N N . GLU A 1 85 ? 8.167 7.780 -8.532 1.00 94.75 85 GLU A N 1
ATOM 633 C CA . GLU A 1 85 ? 7.428 8.867 -7.882 1.00 94.75 85 GLU A CA 1
ATOM 634 C C . GLU A 1 85 ? 6.572 8.351 -6.724 1.00 94.75 85 GLU A C 1
ATOM 636 O O . GLU A 1 85 ? 6.619 8.885 -5.617 1.00 94.75 85 GLU A O 1
ATOM 641 N N . PHE A 1 86 ? 5.812 7.275 -6.952 1.00 96.56 86 PHE A N 1
ATOM 642 C CA . PHE A 1 86 ? 5.059 6.592 -5.901 1.00 96.56 86 PHE A CA 1
ATOM 643 C C . PHE A 1 86 ? 4.724 5.143 -6.267 1.00 96.56 86 PHE A C 1
ATOM 645 O O . PHE A 1 86 ? 4.735 4.728 -7.430 1.00 96.56 86 PHE A O 1
ATOM 652 N N . ILE A 1 87 ? 4.382 4.373 -5.237 1.00 97.94 87 ILE A N 1
ATOM 653 C CA . ILE A 1 87 ? 3.747 3.062 -5.348 1.00 97.94 87 ILE A CA 1
ATOM 654 C C . ILE A 1 87 ? 2.368 3.172 -4.713 1.00 97.94 87 ILE A C 1
ATOM 656 O O . ILE A 1 87 ? 2.251 3.616 -3.574 1.00 97.94 87 ILE A O 1
ATOM 660 N N . GLN A 1 88 ? 1.339 2.705 -5.410 1.00 98.25 88 GLN A N 1
ATOM 661 C CA . GLN A 1 88 ? -0.015 2.593 -4.880 1.00 98.25 88 GLN A CA 1
ATOM 662 C C . GLN A 1 88 ? -0.428 1.122 -4.802 1.00 98.25 88 GLN A C 1
ATOM 664 O O . GLN A 1 88 ? -0.154 0.342 -5.712 1.00 98.25 88 GLN A O 1
ATOM 669 N N . ILE A 1 89 ? -1.078 0.730 -3.708 1.00 98.38 89 ILE A N 1
ATOM 670 C CA . ILE A 1 89 ? -1.663 -0.599 -3.521 1.00 98.38 89 ILE A CA 1
ATOM 671 C C . ILE A 1 89 ? -3.163 -0.423 -3.324 1.00 98.38 89 ILE A C 1
ATOM 673 O O . ILE A 1 89 ? -3.584 0.257 -2.389 1.00 98.38 89 ILE A O 1
ATOM 677 N N . GLN A 1 90 ? -3.944 -1.087 -4.169 1.00 98.00 90 GLN A N 1
ATOM 678 C CA . GLN A 1 90 ? -5.400 -1.109 -4.098 1.00 98.00 90 GLN A CA 1
ATOM 679 C C . GLN A 1 90 ? -5.882 -2.543 -3.878 1.00 98.00 90 GLN A C 1
ATOM 681 O O . GLN A 1 90 ? -5.470 -3.466 -4.588 1.00 98.00 90 GLN A O 1
ATOM 686 N N . ILE A 1 91 ? -6.739 -2.740 -2.878 1.00 96.62 91 ILE A N 1
ATOM 687 C CA . ILE A 1 91 ? -7.334 -4.035 -2.547 1.00 96.62 91 ILE A CA 1
ATOM 688 C C . ILE A 1 91 ? -8.847 -3.939 -2.722 1.00 96.62 91 ILE A C 1
ATOM 690 O O . ILE A 1 91 ? -9.521 -3.198 -2.007 1.00 96.62 91 ILE A O 1
ATOM 694 N N . ALA A 1 92 ? -9.373 -4.719 -3.663 1.00 94.38 92 ALA A N 1
ATOM 695 C CA . ALA A 1 92 ? -10.787 -4.723 -4.016 1.00 94.38 92 ALA A CA 1
ATOM 696 C C . ALA A 1 92 ? -11.554 -5.853 -3.316 1.00 94.38 92 ALA A C 1
ATOM 698 O O . ALA A 1 92 ? -10.981 -6.896 -2.987 1.00 94.38 92 ALA A O 1
ATOM 699 N N . ASN A 1 93 ? -12.875 -5.681 -3.188 1.00 91.62 93 ASN A N 1
ATOM 700 C CA . ASN A 1 93 ? -13.811 -6.689 -2.669 1.00 91.62 93 ASN A CA 1
ATOM 701 C C . ASN A 1 93 ? -13.442 -7.194 -1.265 1.00 91.62 93 ASN A C 1
ATOM 703 O O . ASN A 1 93 ? -13.443 -8.399 -1.000 1.00 91.62 93 ASN A O 1
ATOM 707 N N . VAL A 1 94 ? -13.089 -6.264 -0.380 1.00 92.56 94 VAL A N 1
ATOM 708 C CA . VAL A 1 94 ? -12.717 -6.545 1.006 1.00 92.56 94 VAL A CA 1
ATOM 709 C C . VAL A 1 94 ? -13.484 -5.641 1.955 1.00 92.56 94 VAL A C 1
ATOM 711 O O . VAL A 1 94 ? -13.732 -4.474 1.668 1.00 92.56 94 VAL A O 1
ATOM 714 N N . GLU A 1 95 ? -13.822 -6.178 3.119 1.00 92.12 95 GLU A N 1
ATOM 715 C CA . GLU A 1 95 ? -14.248 -5.360 4.249 1.00 92.12 95 GLU A CA 1
ATOM 716 C C . GLU A 1 95 ? -13.026 -4.665 4.864 1.00 92.12 95 GLU A C 1
ATOM 718 O O . GLU A 1 95 ? -11.908 -5.182 4.801 1.00 92.12 95 GLU A O 1
ATOM 723 N N . THR A 1 96 ? -13.217 -3.504 5.488 1.00 92.31 96 THR A N 1
ATOM 724 C CA . THR A 1 96 ? -12.130 -2.750 6.125 1.00 92.31 96 THR A CA 1
ATOM 725 C C . THR A 1 96 ? -12.316 -2.641 7.635 1.00 92.31 96 THR A C 1
ATOM 727 O O . THR A 1 96 ? -13.430 -2.495 8.134 1.00 92.31 96 THR A O 1
ATOM 730 N N . ARG A 1 97 ? -11.204 -2.660 8.374 1.00 91.38 97 ARG A N 1
ATOM 731 C CA . ARG A 1 97 ? -11.157 -2.311 9.803 1.00 91.38 97 ARG A CA 1
ATOM 732 C C . ARG A 1 97 ? -11.159 -0.802 10.037 1.00 91.38 97 ARG A C 1
ATOM 734 O O . ARG A 1 97 ? -11.407 -0.358 11.154 1.00 91.38 97 ARG A O 1
ATOM 741 N N . PHE A 1 98 ? -10.864 -0.016 9.004 1.00 93.50 98 PHE A N 1
ATOM 742 C CA . PHE A 1 98 ? -10.760 1.431 9.080 1.00 93.50 98 PHE A CA 1
ATOM 743 C C . PHE A 1 98 ? -11.483 2.049 7.888 1.00 93.50 98 PHE A C 1
ATOM 745 O O . PHE A 1 98 ? -10.932 2.139 6.798 1.00 93.50 98 PHE A O 1
ATOM 752 N N . ALA A 1 99 ? -12.719 2.504 8.098 1.00 90.69 99 ALA A N 1
ATOM 753 C CA . ALA A 1 99 ? -13.566 3.034 7.025 1.00 90.69 99 ALA A CA 1
ATOM 754 C C . ALA A 1 99 ? -12.902 4.149 6.193 1.00 90.69 99 ALA A C 1
ATOM 756 O O . ALA A 1 99 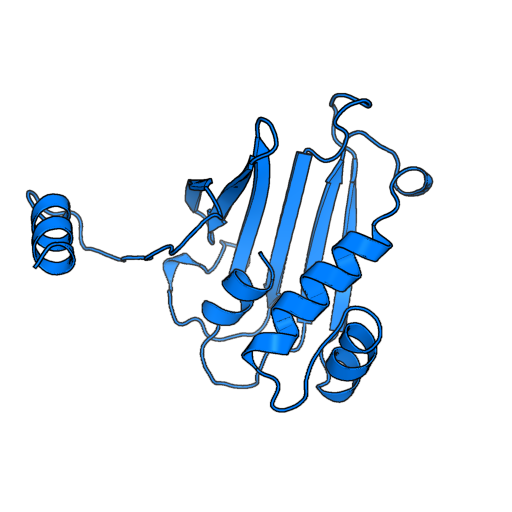? -13.181 4.261 5.007 1.00 90.69 99 ALA A O 1
ATOM 757 N N . GLY A 1 100 ? -11.998 4.938 6.788 1.00 92.00 100 GLY A N 1
ATOM 758 C CA . GLY A 1 100 ? -11.251 5.977 6.071 1.00 92.00 100 GLY A CA 1
ATOM 759 C C . GLY A 1 100 ? -10.205 5.452 5.078 1.00 92.00 100 GLY A C 1
ATOM 760 O O . GLY A 1 100 ? -9.627 6.244 4.351 1.00 92.00 100 GLY A O 1
ATOM 761 N N . ALA A 1 101 ? -9.945 4.143 5.040 1.00 94.69 101 ALA A N 1
ATOM 762 C CA . ALA A 1 101 ? -9.025 3.524 4.089 1.00 94.69 101 ALA A CA 1
ATOM 763 C C . ALA A 1 101 ? -9.675 3.172 2.747 1.00 94.69 101 ALA A C 1
ATOM 765 O O . ALA A 1 101 ? -8.958 2.805 1.816 1.00 94.69 101 ALA A O 1
ATOM 766 N N . ILE A 1 102 ? -11.005 3.254 2.648 1.00 94.88 102 ILE A N 1
ATOM 767 C CA . ILE A 1 102 ? -11.727 3.059 1.391 1.00 94.88 102 ILE A CA 1
ATOM 768 C C . ILE A 1 102 ? -11.592 4.338 0.558 1.00 94.88 102 ILE A C 1
ATOM 770 O O . ILE A 1 102 ? -11.872 5.428 1.053 1.00 94.88 102 ILE A O 1
ATOM 774 N N . SER A 1 103 ? -11.134 4.200 -0.683 1.00 95.12 103 SER A N 1
ATOM 775 C CA . SER A 1 103 ? -11.124 5.271 -1.682 1.00 95.12 103 SER A CA 1
ATOM 776 C C . SER A 1 103 ? -12.514 5.491 -2.280 1.00 95.12 103 SER A C 1
ATOM 778 O O . SER A 1 103 ? -13.417 4.666 -2.137 1.00 95.12 103 SER A O 1
ATOM 780 N N . ASP A 1 104 ? -12.659 6.552 -3.068 1.00 91.62 104 ASP A N 1
ATOM 781 C CA . ASP A 1 104 ? -13.894 6.841 -3.809 1.00 91.62 104 ASP A CA 1
ATOM 782 C C . ASP A 1 104 ? -14.267 5.727 -4.812 1.00 91.62 104 ASP A C 1
ATOM 784 O O . ASP A 1 104 ? -15.434 5.573 -5.170 1.00 91.62 104 ASP A O 1
ATOM 788 N N . SER A 1 105 ? -13.292 4.906 -5.231 1.00 90.75 105 SER A N 1
ATOM 789 C CA . SER A 1 105 ? -13.500 3.707 -6.061 1.00 90.75 105 SER A CA 1
ATOM 790 C C . SER A 1 105 ? -14.008 2.483 -5.284 1.00 90.75 105 SER A C 1
ATOM 792 O O . SER A 1 105 ? -14.279 1.447 -5.890 1.00 90.75 105 SER A O 1
ATOM 794 N N . GLY A 1 106 ? -14.152 2.576 -3.958 1.00 92.50 106 GLY A N 1
ATOM 795 C CA . GLY A 1 106 ? -14.621 1.481 -3.104 1.00 92.50 106 GLY A CA 1
ATOM 796 C C . GLY A 1 106 ? -13.539 0.467 -2.715 1.00 92.50 106 GLY A C 1
ATOM 797 O O . GLY A 1 106 ? -13.854 -0.596 -2.182 1.00 92.50 106 GLY A O 1
ATOM 798 N N . GLU A 1 107 ? -12.267 0.773 -2.967 1.00 95.56 107 GLU A N 1
ATOM 799 C CA . GLU A 1 107 ? -11.132 -0.117 -2.710 1.00 95.56 107 GLU A CA 1
ATOM 800 C C . GLU A 1 107 ? -10.336 0.364 -1.497 1.00 95.56 107 GLU A C 1
ATOM 802 O O . GLU A 1 107 ? -10.190 1.564 -1.265 1.00 95.56 107 GLU A O 1
ATOM 807 N N . VAL A 1 108 ? -9.752 -0.560 -0.731 1.00 96.88 108 VAL A N 1
ATOM 808 C CA . VAL A 1 108 ? -8.763 -0.167 0.279 1.00 96.88 108 VAL A CA 1
ATOM 809 C C . VAL A 1 108 ? -7.511 0.300 -0.450 1.00 96.88 108 VAL A C 1
ATOM 811 O O . VAL A 1 108 ? -6.869 -0.501 -1.131 1.00 96.88 108 VAL A O 1
ATOM 814 N N . THR A 1 109 ? -7.161 1.575 -0.296 1.00 97.94 109 THR A N 1
ATOM 815 C CA . THR A 1 109 ? -6.059 2.202 -1.036 1.00 97.94 109 THR A CA 1
ATOM 816 C C . THR A 1 109 ? -4.995 2.723 -0.080 1.00 97.94 109 THR A C 1
ATOM 818 O O . THR A 1 109 ? -5.304 3.404 0.897 1.00 97.94 109 THR A O 1
ATOM 821 N N . VAL A 1 110 ? -3.729 2.416 -0.363 1.00 97.94 110 VAL A N 1
ATOM 822 C CA . VAL A 1 110 ? -2.576 3.063 0.275 1.00 97.94 110 VAL A CA 1
ATOM 823 C C . VAL A 1 110 ? -1.550 3.458 -0.776 1.00 97.94 110 VAL A C 1
ATOM 825 O O . VAL A 1 110 ? -1.302 2.707 -1.717 1.00 97.94 110 VAL A O 1
ATOM 828 N N . GLU A 1 111 ? -0.912 4.604 -0.593 1.00 98.25 111 GLU A N 1
ATOM 829 C CA . GLU A 1 111 ? 0.144 5.102 -1.477 1.00 98.25 111 GLU A CA 1
ATOM 830 C C . GLU A 1 111 ? 1.346 5.539 -0.655 1.00 98.25 111 GLU A C 1
ATOM 832 O O . GLU A 1 111 ? 1.195 6.005 0.475 1.00 98.25 111 GLU A O 1
ATOM 837 N N . GLY A 1 112 ? 2.540 5.367 -1.201 1.00 97.25 112 GLY A N 1
ATOM 838 C CA . GLY A 1 112 ? 3.752 5.832 -0.562 1.00 97.25 112 GLY A CA 1
ATOM 839 C C . GLY A 1 112 ? 4.855 6.110 -1.562 1.00 97.25 112 GLY A C 1
ATOM 840 O O . GLY A 1 112 ? 4.865 5.587 -2.679 1.00 97.25 112 GLY A O 1
ATOM 841 N N . ARG A 1 113 ? 5.809 6.921 -1.120 1.00 95.88 113 ARG A N 1
ATOM 842 C CA . ARG A 1 113 ? 6.986 7.329 -1.888 1.00 95.88 113 ARG A CA 1
ATOM 843 C C . ARG A 1 113 ? 8.222 7.358 -1.008 1.00 95.88 113 ARG A C 1
ATOM 845 O O . ARG A 1 113 ? 8.119 7.292 0.214 1.00 95.88 113 ARG A O 1
ATOM 852 N N . VAL A 1 114 ? 9.392 7.480 -1.619 1.00 94.38 114 VAL A N 1
ATOM 853 C CA . VAL A 1 114 ? 10.644 7.694 -0.887 1.00 94.38 114 VAL A CA 1
ATOM 854 C C . VAL A 1 114 ? 10.999 9.175 -0.961 1.00 94.38 114 VAL A C 1
ATOM 856 O O . VAL A 1 114 ? 11.073 9.738 -2.048 1.00 94.38 114 VAL A O 1
ATOM 859 N N . LYS A 1 115 ? 11.213 9.802 0.196 1.00 91.31 115 LYS A N 1
ATOM 860 C CA . LYS A 1 115 ? 11.650 11.194 0.332 1.00 91.31 115 LYS A CA 1
ATOM 861 C C . LYS A 1 115 ? 12.974 11.196 1.081 1.00 91.31 115 LYS A C 1
ATOM 863 O O . LYS A 1 115 ? 13.033 10.676 2.190 1.00 91.31 115 LYS A O 1
ATOM 868 N N . ASP A 1 116 ? 14.027 11.713 0.454 1.00 90.25 116 ASP A N 1
ATOM 869 C CA . ASP A 1 116 ? 15.373 11.789 1.041 1.00 90.25 116 ASP A CA 1
ATOM 870 C C . ASP A 1 116 ? 15.875 10.437 1.596 1.00 90.25 116 ASP A C 1
ATOM 872 O O . ASP A 1 116 ? 16.487 10.353 2.656 1.00 90.25 116 ASP A O 1
ATOM 876 N N . GLY A 1 117 ? 15.566 9.343 0.888 1.00 91.06 117 GLY A N 1
ATOM 877 C CA . GLY A 1 117 ? 15.915 7.975 1.294 1.00 91.06 117 GLY A CA 1
ATOM 878 C C . GLY A 1 117 ? 14.978 7.338 2.329 1.00 91.06 117 GLY A C 1
ATOM 879 O O . GLY A 1 117 ? 15.111 6.147 2.604 1.00 91.06 117 GLY A O 1
ATOM 880 N N . VAL A 1 118 ? 13.997 8.078 2.853 1.00 94.19 118 VAL A N 1
ATOM 881 C CA . VAL A 1 118 ? 13.051 7.601 3.871 1.00 94.19 118 VAL A CA 1
ATOM 882 C C . VAL A 1 118 ? 11.681 7.306 3.244 1.00 94.19 118 VAL A C 1
ATOM 884 O O . VAL A 1 118 ? 11.088 8.177 2.594 1.00 94.19 118 VAL A O 1
ATOM 887 N N . PRO A 1 119 ? 11.125 6.096 3.428 1.00 93.88 119 PRO A N 1
ATOM 888 C CA . PRO A 1 119 ? 9.808 5.756 2.908 1.00 93.88 119 PRO A CA 1
ATOM 889 C C . PRO A 1 119 ? 8.712 6.491 3.688 1.00 93.88 119 PRO A C 1
ATOM 891 O O . PRO A 1 119 ? 8.665 6.431 4.912 1.00 93.88 119 PRO A O 1
ATOM 894 N N . HIS A 1 120 ? 7.799 7.136 2.973 1.00 96.75 120 HIS A N 1
ATOM 895 C CA . HIS A 1 120 ? 6.649 7.842 3.523 1.00 96.75 120 HIS A CA 1
ATOM 896 C C . HIS A 1 120 ? 5.351 7.271 2.956 1.00 96.75 120 HIS A C 1
ATOM 898 O O . HIS A 1 120 ? 5.270 6.889 1.788 1.00 96.75 120 HIS A O 1
ATOM 904 N N . LEU A 1 121 ? 4.331 7.218 3.802 1.00 97.25 121 LEU A N 1
ATOM 905 C CA . LEU A 1 121 ? 2.942 7.027 3.431 1.00 97.25 121 LEU A CA 1
ATOM 906 C C . LEU A 1 121 ? 2.413 8.379 2.959 1.00 97.25 121 LEU A C 1
ATOM 908 O O . LEU A 1 121 ? 2.498 9.352 3.708 1.00 97.25 121 LEU A O 1
ATOM 912 N N . THR A 1 122 ? 1.887 8.419 1.739 1.00 97.44 122 THR A N 1
ATOM 913 C CA . THR A 1 122 ? 1.331 9.630 1.124 1.00 97.44 122 THR A CA 1
ATOM 914 C C . THR A 1 122 ? -0.184 9.603 1.027 1.00 97.44 122 THR A C 1
ATOM 916 O O . THR A 1 122 ? -0.809 10.653 1.038 1.00 97.44 122 THR A O 1
ATOM 919 N N . LYS A 1 123 ? -0.803 8.416 1.005 1.00 97.31 123 LYS A N 1
ATOM 920 C CA . LYS A 1 123 ? -2.263 8.282 0.922 1.00 97.31 123 LYS A CA 1
ATOM 921 C C . LYS A 1 123 ? -2.795 7.102 1.713 1.00 97.31 123 LYS A C 1
ATOM 923 O O . LYS A 1 123 ? -2.191 6.025 1.711 1.00 97.31 123 LYS A O 1
ATOM 928 N N . VAL A 1 124 ? -3.972 7.287 2.308 1.00 96.94 124 VAL A N 1
ATOM 929 C CA . VAL A 1 124 ? -4.825 6.221 2.857 1.00 96.94 124 VAL A CA 1
ATOM 930 C C . VAL A 1 124 ? -6.273 6.502 2.460 1.00 96.94 124 VAL A C 1
ATOM 932 O O . VAL A 1 124 ? -6.824 7.533 2.836 1.00 96.94 124 VAL A O 1
ATOM 935 N N . GLY A 1 125 ? -6.896 5.595 1.706 1.00 96.12 125 GLY A N 1
ATOM 936 C CA . GLY A 1 125 ? -8.216 5.824 1.112 1.00 96.12 125 GLY A CA 1
ATOM 937 C C . GLY A 1 125 ? -8.214 7.078 0.241 1.00 96.12 125 GLY A C 1
ATOM 938 O O . GLY A 1 125 ? -7.435 7.162 -0.708 1.00 96.12 125 GLY A O 1
ATOM 939 N N . SER A 1 126 ? -9.053 8.052 0.595 1.00 94.69 126 SER A N 1
ATOM 940 C CA . SER A 1 126 ? -9.129 9.365 -0.067 1.00 94.69 126 SER A CA 1
ATOM 941 C C . SER A 1 126 ? -8.350 10.473 0.665 1.00 94.69 126 SER A C 1
ATOM 943 O O . SER A 1 126 ? -8.443 11.638 0.287 1.00 94.69 126 SER A O 1
ATOM 945 N N . PHE A 1 127 ? -7.594 10.145 1.720 1.00 93.81 127 PHE A N 1
ATOM 946 C CA . PHE A 1 127 ? -6.845 11.121 2.518 1.00 93.81 127 PHE A CA 1
ATOM 947 C C . PHE A 1 127 ? -5.378 11.191 2.096 1.00 93.81 127 PHE A C 1
ATOM 949 O O . PHE A 1 127 ? -4.677 10.177 2.128 1.00 93.81 127 PHE A O 1
ATOM 956 N N . GLU A 1 128 ? -4.911 12.398 1.776 1.00 96.12 128 GLU A N 1
ATOM 957 C CA . GLU A 1 128 ? -3.487 12.714 1.627 1.00 96.12 128 GLU A CA 1
ATOM 958 C C . GLU A 1 128 ? -2.843 12.870 3.014 1.00 96.12 128 GLU A C 1
ATOM 960 O O . GLU A 1 128 ? -3.398 13.513 3.910 1.00 96.12 128 GLU A O 1
ATOM 965 N N . VAL A 1 129 ? -1.673 12.269 3.198 1.00 95.12 129 VAL A N 1
ATOM 966 C CA . VAL A 1 129 ? -0.905 12.261 4.449 1.00 95.12 129 VAL A CA 1
ATOM 967 C C . VAL A 1 129 ? 0.589 12.428 4.146 1.00 95.12 129 VAL A C 1
ATOM 969 O O . VAL A 1 129 ? 1.021 12.229 3.020 1.00 95.12 129 VAL A O 1
ATOM 972 N N . ASP A 1 130 ? 1.401 12.799 5.136 1.00 95.25 130 ASP A N 1
ATOM 973 C CA . ASP A 1 130 ? 2.869 12.779 5.022 1.00 95.25 130 ASP A CA 1
ATOM 974 C C . ASP A 1 130 ? 3.437 12.178 6.311 1.00 95.25 130 ASP A C 1
ATOM 976 O O . ASP A 1 130 ? 3.641 12.870 7.309 1.00 95.25 130 ASP A O 1
ATOM 980 N N . VAL A 1 131 ? 3.561 10.847 6.333 1.00 95.06 131 VAL A N 1
ATOM 981 C CA . VAL A 1 131 ? 3.944 10.086 7.534 1.00 95.06 131 VAL A CA 1
ATOM 982 C C . VAL A 1 131 ? 5.055 9.109 7.187 1.00 95.06 131 VAL A C 1
ATOM 984 O O . VAL A 1 131 ? 4.892 8.290 6.286 1.00 95.06 131 VAL A O 1
ATOM 987 N N . SER A 1 132 ? 6.171 9.147 7.917 1.00 95.00 132 SER A N 1
ATOM 988 C CA . SER A 1 132 ? 7.234 8.146 7.765 1.00 95.00 132 SER A CA 1
ATOM 989 C C . SER A 1 132 ? 6.687 6.731 7.998 1.00 95.00 132 SER A C 1
ATOM 991 O O . SER A 1 132 ? 5.934 6.485 8.938 1.00 95.00 132 SER A O 1
ATOM 993 N N . LEU A 1 133 ? 7.074 5.785 7.140 1.00 91.75 133 LEU A N 1
ATOM 994 C CA . LEU A 1 133 ? 6.736 4.362 7.259 1.00 91.75 133 LEU A CA 1
ATOM 995 C C . LEU A 1 133 ? 7.651 3.609 8.242 1.00 91.75 133 LEU A C 1
ATOM 997 O O . LEU A 1 133 ? 7.601 2.377 8.301 1.00 91.75 133 LEU A O 1
ATOM 1001 N N . GLU A 1 134 ? 8.483 4.327 8.995 1.00 89.12 134 GLU A N 1
ATOM 1002 C CA . GLU A 1 134 ? 9.315 3.780 10.064 1.00 89.12 134 GLU A CA 1
ATOM 1003 C C . GLU A 1 134 ? 8.546 3.653 11.387 1.00 89.12 134 GLU A C 1
ATOM 1005 O O . GLU A 1 134 ? 7.668 4.448 11.715 1.00 89.12 134 GLU A O 1
ATOM 1010 N N . GLY A 1 135 ? 8.902 2.642 12.182 1.00 89.00 135 GLY A N 1
ATOM 1011 C CA . GLY A 1 135 ? 8.310 2.423 13.501 1.00 89.00 135 GLY A CA 1
ATOM 1012 C C . GLY A 1 135 ? 6.848 1.963 13.459 1.00 89.00 135 GLY A C 1
ATOM 1013 O O . GLY A 1 135 ? 6.467 1.102 12.662 1.00 89.00 135 GLY A O 1
ATOM 1014 N N . SER A 1 136 ? 6.050 2.498 14.383 1.00 88.38 136 SER A N 1
ATOM 1015 C CA . SER A 1 136 ? 4.644 2.138 14.579 1.00 88.38 136 SER A CA 1
ATOM 1016 C C . SER A 1 136 ? 3.739 3.296 14.175 1.00 88.38 136 SER A C 1
ATOM 1018 O O . SER A 1 136 ? 3.904 4.410 14.662 1.00 88.38 136 SER A O 1
ATOM 1020 N N . ILE A 1 137 ? 2.743 3.012 13.335 1.00 90.19 137 ILE A N 1
ATOM 1021 C CA . ILE A 1 137 ? 1.726 3.982 12.914 1.00 90.19 137 ILE A CA 1
ATOM 1022 C C . ILE A 1 137 ? 0.397 3.614 13.567 1.00 90.19 137 ILE A C 1
ATOM 1024 O O . ILE A 1 137 ? -0.050 2.468 13.475 1.00 90.19 137 ILE A O 1
ATOM 1028 N N . ILE A 1 138 ? -0.251 4.597 14.188 1.00 90.06 138 ILE A N 1
ATOM 1029 C CA . ILE A 1 138 ? -1.601 4.470 14.737 1.00 90.06 138 ILE A CA 1
ATOM 1030 C C . ILE A 1 138 ? -2.549 5.289 13.861 1.00 90.06 138 ILE A C 1
ATOM 1032 O O . ILE A 1 138 ? -2.338 6.480 13.647 1.00 90.06 138 ILE A O 1
ATOM 1036 N N . LEU A 1 139 ? -3.606 4.643 13.367 1.00 89.06 139 LEU A N 1
ATOM 1037 C CA . LEU A 1 139 ? -4.684 5.302 12.635 1.00 89.06 139 LEU A CA 1
ATOM 1038 C C . LEU A 1 139 ? -5.894 5.459 13.552 1.00 89.06 139 LEU A C 1
ATOM 1040 O O . LEU A 1 139 ? -6.470 4.471 14.008 1.00 89.06 139 LEU A O 1
ATOM 1044 N N . CYS A 1 140 ? -6.294 6.705 13.788 1.00 87.94 140 CYS A N 1
ATOM 1045 C CA . CYS A 1 140 ? -7.433 7.047 14.630 1.00 87.94 140 CYS A CA 1
ATOM 1046 C C . CYS A 1 140 ? -8.490 7.774 13.805 1.00 87.94 140 CYS A C 1
ATOM 1048 O O . CYS A 1 140 ? -8.204 8.781 13.161 1.00 87.94 140 CYS A O 1
ATOM 1050 N N . ARG A 1 141 ? -9.733 7.294 13.867 1.00 83.06 141 ARG A N 1
ATOM 1051 C CA . ARG A 1 141 ? -10.893 8.034 13.368 1.00 83.06 141 ARG A CA 1
ATOM 1052 C C . ARG A 1 141 ? -11.570 8.695 14.558 1.00 83.06 141 ARG A C 1
ATOM 1054 O O . ARG A 1 141 ? -11.926 8.011 15.513 1.00 83.06 141 ARG A O 1
ATOM 1061 N N . GLN A 1 142 ? -11.746 10.007 14.490 1.00 83.12 142 GLN A N 1
ATOM 1062 C CA . GLN A 1 142 ? -12.321 10.803 15.571 1.00 83.12 142 GLN A CA 1
ATOM 1063 C C . GLN A 1 142 ? -13.356 11.790 15.019 1.00 83.12 142 GLN A C 1
ATOM 1065 O O . GLN A 1 142 ? -13.300 12.147 13.842 1.00 83.12 142 GLN A O 1
ATOM 1070 N N . VAL A 1 143 ? -14.326 12.176 15.851 1.00 84.06 143 VAL A N 1
ATOM 1071 C CA . VAL A 1 143 ? -15.284 13.242 15.534 1.00 84.06 143 VAL A CA 1
ATOM 1072 C C . VAL A 1 143 ? -14.655 14.553 15.956 1.00 84.06 143 VAL A C 1
ATOM 1074 O O . VAL A 1 143 ? -14.407 14.721 17.146 1.00 84.06 143 VAL A O 1
ATOM 1077 N N . ASP A 1 144 ? -14.433 15.452 14.997 1.00 84.19 144 ASP A N 1
ATOM 1078 C CA . ASP A 1 144 ? -13.653 16.663 15.228 1.00 84.19 144 ASP A CA 1
ATOM 1079 C C . ASP A 1 144 ? -14.222 17.511 16.370 1.00 84.19 144 ASP A C 1
ATOM 1081 O O . ASP A 1 144 ? -15.322 18.065 16.287 1.00 84.19 144 ASP A O 1
ATOM 1085 N N . GLN A 1 145 ? -13.476 17.536 17.473 1.00 89.44 145 GLN A N 1
ATOM 1086 C CA . GLN A 1 145 ? -13.837 18.203 18.711 1.00 89.44 145 GLN A CA 1
ATOM 1087 C C . GLN A 1 145 ? -12.582 18.781 19.378 1.00 89.44 145 GLN A C 1
ATOM 1089 O O . GLN A 1 145 ? -11.526 18.131 19.393 1.00 89.44 145 GLN A O 1
ATOM 1094 N N . PRO A 1 146 ? -12.684 19.977 19.988 1.00 89.19 146 PRO A N 1
ATOM 1095 C CA . PRO A 1 146 ? -11.572 20.580 20.712 1.00 89.19 146 PRO A CA 1
ATOM 1096 C C . PRO A 1 146 ? -10.982 19.633 21.767 1.00 89.19 146 PRO A C 1
ATOM 1098 O O . PRO A 1 146 ? -11.704 19.027 22.554 1.00 89.19 146 PRO A O 1
ATOM 1101 N N . GLY A 1 147 ? -9.650 19.520 21.795 1.00 89.56 147 GLY A N 1
ATOM 1102 C CA . GLY A 1 147 ? -8.916 18.741 22.801 1.00 89.56 147 GLY A CA 1
ATOM 1103 C C . GLY A 1 147 ? -8.733 17.246 22.501 1.00 89.56 147 GLY A C 1
ATOM 1104 O O . GLY A 1 147 ? -8.007 16.576 23.237 1.00 89.56 147 GLY A O 1
ATOM 1105 N N . MET A 1 148 ? -9.307 16.712 21.414 1.00 88.69 148 MET A N 1
ATOM 1106 C CA . MET A 1 148 ? -9.213 15.278 21.091 1.00 88.69 148 MET A CA 1
ATOM 1107 C C . MET A 1 148 ? -7.781 14.784 20.853 1.00 88.69 148 MET A C 1
ATOM 1109 O O . MET A 1 148 ? -7.413 13.726 21.360 1.00 88.69 148 MET A O 1
ATOM 1113 N N . ILE A 1 149 ? -6.953 15.553 20.138 1.00 86.25 149 ILE A N 1
ATOM 1114 C CA . ILE A 1 149 ? -5.552 15.181 19.866 1.00 86.25 149 ILE A CA 1
ATOM 1115 C C . ILE A 1 149 ? -4.757 15.074 21.173 1.00 86.25 149 ILE A C 1
ATOM 1117 O O . ILE A 1 149 ? -4.065 14.082 21.392 1.00 86.25 149 ILE A O 1
ATOM 1121 N N . GLY A 1 150 ? -4.905 16.060 22.066 1.00 88.25 150 GLY A N 1
ATOM 1122 C CA . GLY A 1 150 ? -4.238 16.057 23.369 1.00 88.25 150 GLY A CA 1
ATOM 1123 C C . GLY A 1 150 ? -4.642 14.850 24.212 1.00 88.25 150 GLY A C 1
ATOM 1124 O O . GLY A 1 150 ? -3.781 14.170 24.757 1.00 88.25 150 GLY A O 1
ATOM 1125 N N . LYS A 1 151 ? -5.938 14.517 24.232 1.00 89.50 151 LYS A N 1
ATOM 1126 C CA . LYS A 1 151 ? -6.456 13.351 24.958 1.00 89.50 151 LYS A CA 1
ATOM 1127 C C . LYS A 1 151 ? -5.874 12.029 24.451 1.00 89.50 151 LYS A C 1
ATOM 1129 O O . LYS A 1 151 ? -5.499 11.188 25.260 1.00 89.50 151 LYS A O 1
ATOM 1134 N N . VAL A 1 152 ? -5.792 11.844 23.131 1.00 89.25 152 VAL A N 1
ATOM 1135 C CA . VAL A 1 152 ? -5.166 10.648 22.538 1.00 89.25 152 VAL A CA 1
ATOM 1136 C C . VAL A 1 152 ? -3.683 10.583 22.905 1.00 89.25 152 VAL A C 1
ATOM 1138 O O . VAL A 1 152 ? -3.210 9.524 23.308 1.00 89.25 152 VAL A O 1
ATOM 1141 N N . GLY A 1 153 ? -2.971 11.711 22.821 1.00 89.75 153 GLY A N 1
ATOM 1142 C CA . GLY A 1 153 ? -1.564 11.796 23.212 1.00 89.75 153 GLY A CA 1
ATOM 1143 C C . GLY A 1 153 ? -1.327 11.433 24.679 1.00 89.75 153 GLY A C 1
ATOM 1144 O O . GLY A 1 153 ? -0.409 10.674 24.965 1.00 89.75 153 GLY A O 1
ATOM 1145 N N . SER A 1 154 ? -2.182 11.905 25.593 1.00 92.62 154 SER A N 1
ATOM 1146 C CA . SER A 1 154 ? -2.103 11.554 27.016 1.00 92.62 154 SER A CA 1
ATOM 1147 C C . SER A 1 154 ? -2.315 10.059 27.259 1.00 92.62 154 SER A C 1
ATOM 1149 O O . SER A 1 154 ? -1.503 9.453 27.941 1.00 92.62 154 SER A O 1
ATOM 1151 N N . ILE A 1 155 ? -3.336 9.446 26.647 1.00 92.50 155 ILE A N 1
ATOM 1152 C CA . ILE A 1 155 ? -3.618 8.005 26.808 1.00 92.50 155 ILE A CA 1
ATOM 1153 C C . ILE A 1 155 ? -2.463 7.134 26.296 1.00 92.50 155 ILE A C 1
ATOM 1155 O O . ILE A 1 155 ? -2.209 6.075 26.849 1.00 92.50 155 ILE A O 1
ATOM 1159 N N . LEU A 1 156 ? -1.790 7.546 25.217 1.00 90.38 156 LEU A N 1
ATOM 1160 C CA . LEU A 1 156 ? -0.663 6.794 24.655 1.00 90.38 156 LEU A CA 1
ATOM 1161 C C . LEU A 1 156 ? 0.658 7.015 25.408 1.00 90.38 156 LEU A C 1
ATOM 1163 O O . LEU A 1 156 ? 1.596 6.250 25.193 1.00 90.38 156 LEU A O 1
ATOM 1167 N N . GLY A 1 157 ? 0.760 8.086 26.200 1.00 89.62 157 GLY A N 1
ATOM 1168 C CA . GLY A 1 157 ? 1.956 8.429 26.971 1.00 89.62 157 GLY A CA 1
ATOM 1169 C C . GLY A 1 157 ? 1.970 7.880 28.400 1.00 89.62 157 GLY A C 1
ATOM 1170 O O . GLY A 1 157 ? 3.043 7.841 29.000 1.00 89.62 157 GLY A O 1
ATOM 1171 N N . GLU A 1 158 ? 0.806 7.493 28.930 1.00 84.81 158 GLU A N 1
ATOM 1172 C CA . GLU A 1 158 ? 0.642 6.755 30.195 1.00 84.81 158 GLU A CA 1
ATOM 1173 C C . GLU A 1 158 ? 0.971 5.264 30.029 1.00 84.81 158 GLU A C 1
ATOM 1175 O O . GLU A 1 158 ? 1.670 4.726 30.920 1.00 84.81 158 GLU A O 1
#